Protein AF-A0A7S3C0U5-F1 (afdb_monomer)

Structure (mmCIF, N/CA/C/O backbone):
data_AF-A0A7S3C0U5-F1
#
_entry.id   AF-A0A7S3C0U5-F1
#
loop_
_atom_site.group_PDB
_atom_site.id
_atom_site.type_symbol
_atom_site.label_atom_id
_atom_site.label_alt_id
_atom_site.label_comp_id
_atom_site.label_asym_id
_atom_site.label_entity_id
_atom_site.label_seq_id
_atom_site.pdbx_PDB_ins_code
_atom_site.Cartn_x
_atom_site.Cartn_y
_atom_site.Cartn_z
_atom_site.occupancy
_atom_site.B_iso_or_equiv
_atom_site.auth_seq_id
_atom_site.auth_comp_id
_atom_site.auth_asym_id
_atom_site.auth_atom_id
_atom_site.pdbx_PDB_model_num
ATOM 1 N N . PRO A 1 1 ? 79.184 -17.803 -5.484 1.00 59.25 1 PRO A N 1
ATOM 2 C CA . PRO A 1 1 ? 78.545 -17.258 -6.711 1.00 59.25 1 PRO A CA 1
ATOM 3 C C . PRO A 1 1 ? 77.176 -16.668 -6.336 1.00 59.25 1 PRO A C 1
ATOM 5 O O . PRO A 1 1 ? 76.485 -17.307 -5.544 1.00 59.25 1 PRO A O 1
ATOM 8 N N . PRO A 1 2 ? 76.800 -15.464 -6.801 1.00 58.56 2 PRO A N 1
ATOM 9 C CA . PRO A 1 2 ? 75.483 -14.912 -6.500 1.00 58.56 2 PRO A CA 1
ATOM 10 C C . PRO A 1 2 ? 74.399 -15.641 -7.307 1.00 58.56 2 PRO A C 1
ATOM 12 O O . PRO A 1 2 ? 74.640 -16.083 -8.431 1.00 58.56 2 PRO A O 1
ATOM 15 N N . ALA A 1 3 ? 73.223 -15.804 -6.701 1.00 63.81 3 ALA A N 1
ATOM 16 C CA . ALA A 1 3 ? 72.084 -16.485 -7.308 1.00 63.81 3 ALA A CA 1
ATOM 17 C C . ALA A 1 3 ? 71.505 -15.674 -8.487 1.00 63.81 3 ALA A C 1
ATOM 19 O O . ALA A 1 3 ? 71.516 -14.440 -8.435 1.00 63.81 3 ALA A O 1
ATOM 20 N N . PRO A 1 4 ? 70.996 -16.339 -9.541 1.00 73.81 4 PRO A N 1
ATOM 21 C CA . PRO A 1 4 ? 70.396 -15.655 -10.679 1.00 73.81 4 PRO A CA 1
ATOM 22 C C . PRO A 1 4 ? 69.082 -14.956 -10.283 1.00 73.81 4 PRO A C 1
ATOM 24 O O . PRO A 1 4 ? 68.381 -15.426 -9.381 1.00 73.81 4 PRO A O 1
ATOM 27 N N . PRO A 1 5 ? 68.735 -13.835 -10.943 1.00 72.25 5 PRO A N 1
ATOM 28 C CA . PRO A 1 5 ? 67.517 -13.091 -10.648 1.00 72.25 5 PRO A CA 1
ATOM 29 C C . PRO A 1 5 ? 66.257 -13.898 -11.015 1.00 72.25 5 PRO A C 1
ATOM 31 O O . PRO A 1 5 ? 66.301 -14.734 -11.923 1.00 72.25 5 PRO A O 1
ATOM 34 N N . PRO A 1 6 ? 65.126 -13.654 -10.327 1.00 72.94 6 PRO A N 1
ATOM 35 C CA . PRO A 1 6 ? 63.884 -14.368 -10.591 1.00 72.94 6 PRO A CA 1
ATOM 36 C C . PRO A 1 6 ? 63.305 -14.005 -11.971 1.00 72.94 6 PRO A C 1
ATOM 38 O O . PRO A 1 6 ? 63.505 -12.884 -12.452 1.00 72.94 6 PRO A O 1
ATOM 41 N N . PRO A 1 7 ? 62.570 -14.930 -12.614 1.00 76.31 7 PRO A N 1
ATOM 42 C CA . PRO A 1 7 ? 61.954 -14.684 -13.912 1.00 76.31 7 PRO A CA 1
ATOM 43 C C . PRO A 1 7 ? 60.832 -13.632 -13.819 1.00 76.31 7 PRO A C 1
ATOM 45 O O . PRO A 1 7 ? 60.188 -13.500 -12.773 1.00 76.31 7 PRO A O 1
ATOM 48 N N . PRO A 1 8 ? 60.567 -12.886 -14.908 1.00 68.88 8 PRO A N 1
ATOM 49 C CA . PRO A 1 8 ? 59.508 -11.886 -14.936 1.00 68.88 8 PRO A CA 1
ATOM 50 C C . PRO A 1 8 ? 58.132 -12.540 -14.762 1.00 68.88 8 PRO A C 1
ATOM 52 O O . PRO A 1 8 ? 57.835 -13.579 -15.354 1.00 68.88 8 PRO A O 1
ATOM 55 N N . ALA A 1 9 ? 57.288 -11.918 -13.938 1.00 67.69 9 ALA A N 1
ATOM 56 C CA . ALA A 1 9 ? 55.931 -12.385 -13.684 1.00 67.69 9 ALA A CA 1
ATOM 57 C C . ALA A 1 9 ? 55.089 -12.394 -14.978 1.00 67.69 9 ALA A C 1
ATOM 59 O O . ALA A 1 9 ? 55.245 -11.499 -15.815 1.00 67.69 9 ALA A O 1
ATOM 60 N N . PRO A 1 10 ? 54.169 -13.364 -15.143 1.00 70.38 10 PRO A N 1
ATOM 61 C CA . PRO A 1 10 ? 53.314 -13.431 -16.318 1.00 70.38 10 PRO A CA 1
ATOM 62 C C . PRO A 1 10 ? 52.424 -12.180 -16.422 1.00 70.38 10 PRO A C 1
ATOM 64 O O . PRO A 1 10 ? 51.984 -11.643 -15.397 1.00 70.38 10 PRO A O 1
ATOM 67 N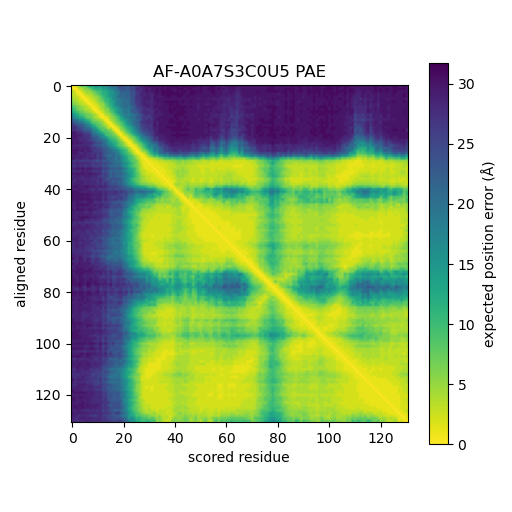 N . PRO A 1 11 ? 52.134 -11.701 -17.646 1.00 64.81 11 PRO A N 1
ATOM 68 C CA . PRO A 1 11 ? 51.263 -10.554 -17.844 1.00 64.81 11 PRO A CA 1
ATOM 69 C C . PRO A 1 11 ? 49.876 -10.862 -17.272 1.00 64.81 11 PRO A C 1
ATOM 71 O O . PRO A 1 11 ? 49.236 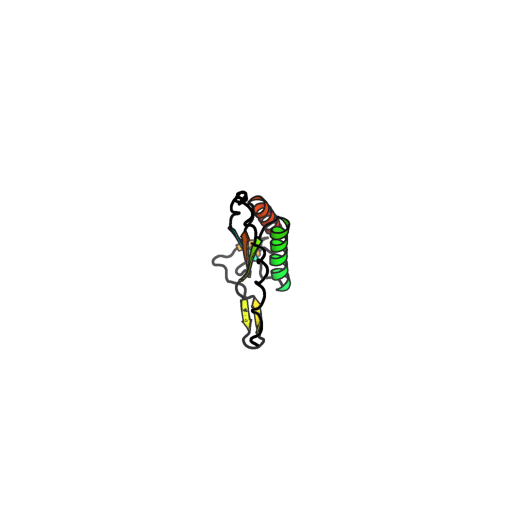-11.846 -17.640 1.00 64.81 11 PRO A O 1
ATOM 74 N N . ARG A 1 12 ? 49.411 -10.017 -16.345 1.00 68.38 12 ARG A N 1
ATOM 75 C CA . ARG A 1 12 ? 48.053 -10.118 -15.798 1.00 68.38 12 ARG A CA 1
ATOM 76 C C . ARG A 1 12 ? 47.045 -9.966 -16.945 1.00 68.38 12 ARG A C 1
ATOM 78 O O . ARG A 1 12 ? 47.229 -9.066 -17.769 1.00 68.38 12 ARG A O 1
ATOM 8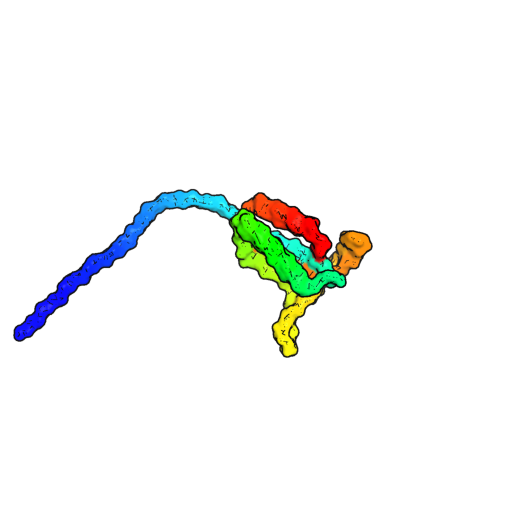5 N N . PRO A 1 13 ? 45.977 -10.780 -16.999 1.00 51.09 13 PRO A N 1
ATOM 86 C CA . PRO A 1 13 ? 44.930 -10.601 -17.992 1.00 51.09 13 PRO A CA 1
ATOM 87 C C . PRO A 1 13 ? 44.330 -9.201 -17.830 1.00 51.09 13 PRO A C 1
ATOM 89 O O . PRO A 1 13 ? 43.741 -8.870 -16.801 1.00 51.09 13 PRO A O 1
ATOM 92 N N . ARG A 1 14 ? 44.535 -8.348 -18.841 1.00 60.34 14 ARG A N 1
ATOM 93 C CA . ARG A 1 14 ? 43.824 -7.074 -18.962 1.00 60.34 14 ARG A CA 1
ATOM 94 C C . ARG A 1 14 ? 42.341 -7.411 -19.065 1.00 60.34 14 ARG A C 1
ATOM 96 O O . ARG A 1 14 ? 41.940 -8.062 -20.026 1.00 60.34 14 ARG A O 1
ATOM 103 N N . LEU A 1 15 ? 41.548 -6.965 -18.091 1.00 52.78 15 LEU A N 1
ATOM 104 C CA . LEU A 1 15 ? 40.097 -6.869 -18.233 1.00 52.78 15 LEU A CA 1
ATOM 105 C C . LEU A 1 15 ? 39.829 -6.107 -19.534 1.00 52.78 15 LEU A C 1
ATOM 107 O O . LEU A 1 15 ? 40.134 -4.917 -19.631 1.00 52.78 15 LEU A O 1
ATOM 111 N N . GLN A 1 16 ? 39.353 -6.816 -20.557 1.00 48.28 16 GLN A N 1
ATOM 112 C CA . GLN A 1 16 ? 38.869 -6.182 -21.771 1.00 48.28 16 GLN A CA 1
ATOM 113 C C . GLN A 1 16 ? 37.705 -5.292 -21.346 1.00 48.28 16 GLN A C 1
ATOM 115 O O . GLN A 1 16 ? 36.695 -5.778 -20.842 1.00 48.28 16 GLN A O 1
ATOM 120 N N . ALA A 1 17 ? 37.873 -3.980 -21.494 1.00 50.53 17 ALA A N 1
ATOM 121 C CA . ALA A 1 17 ? 36.754 -3.064 -21.432 1.00 50.53 17 ALA A CA 1
ATOM 122 C C . ALA A 1 17 ? 35.821 -3.468 -22.574 1.00 50.53 17 ALA A C 1
ATOM 124 O O . ALA A 1 17 ? 36.153 -3.261 -23.741 1.00 50.53 17 ALA A O 1
ATOM 125 N N . HIS A 1 18 ? 34.706 -4.117 -22.235 1.00 53.47 18 HIS A N 1
ATOM 126 C CA . HIS A 1 18 ? 33.631 -4.363 -23.179 1.00 53.47 18 HIS A CA 1
ATOM 127 C C . HIS A 1 18 ? 33.311 -3.024 -23.838 1.00 53.47 18 HIS A C 1
ATOM 129 O O . HIS A 1 18 ? 32.974 -2.056 -23.152 1.00 53.47 18 HIS A O 1
ATOM 135 N N . SER A 1 19 ? 33.529 -2.952 -25.152 1.00 50.09 19 SER A N 1
ATOM 136 C CA . SER A 1 19 ? 33.138 -1.818 -25.974 1.00 50.09 19 SER A CA 1
ATOM 137 C C . SER A 1 19 ? 31.706 -1.468 -25.603 1.00 50.09 19 SER A C 1
ATOM 139 O O . SER A 1 19 ? 30.831 -2.329 -25.666 1.00 50.09 19 SER A O 1
ATOM 141 N N . GLY A 1 20 ? 31.514 -0.245 -25.109 1.00 51.03 20 GLY A N 1
ATOM 142 C CA . GLY A 1 20 ? 30.236 0.244 -24.622 1.00 51.03 20 GLY A CA 1
ATOM 143 C C . GLY A 1 20 ? 29.233 0.295 -25.760 1.00 51.03 20 GLY A C 1
ATOM 144 O O . GLY A 1 20 ? 29.054 1.333 -26.390 1.00 51.03 20 GLY A O 1
ATOM 145 N N . GLU A 1 21 ? 28.570 -0.827 -26.008 1.00 44.75 21 GLU A N 1
ATOM 146 C CA . GLU A 1 21 ? 27.239 -0.811 -26.573 1.00 44.75 21 GLU A CA 1
ATOM 147 C C . GLU A 1 21 ? 26.425 0.040 -25.601 1.00 44.75 21 GLU A C 1
ATOM 149 O O . GLU A 1 21 ? 26.352 -0.258 -24.404 1.00 44.75 21 GLU A O 1
ATOM 154 N N . ALA A 1 22 ? 25.958 1.196 -26.073 1.00 47.91 22 ALA A N 1
ATOM 155 C CA . ALA A 1 22 ? 25.135 2.076 -25.272 1.00 47.91 22 ALA A CA 1
ATOM 156 C C . ALA A 1 22 ? 23.908 1.264 -24.867 1.00 47.91 22 ALA A C 1
ATOM 158 O O . ALA A 1 22 ? 22.997 1.092 -25.674 1.00 47.91 22 ALA A O 1
ATOM 159 N N . VAL A 1 23 ? 23.919 0.730 -23.639 1.00 53.72 23 VAL A N 1
ATOM 160 C CA . VAL A 1 23 ? 22.756 0.089 -23.033 1.00 53.72 23 VAL A CA 1
ATOM 161 C C . VAL A 1 23 ? 21.627 1.081 -23.264 1.00 53.72 23 VAL A C 1
ATOM 163 O O . VAL A 1 23 ? 21.757 2.217 -22.783 1.00 53.72 23 VAL A O 1
ATOM 166 N N . PRO A 1 24 ? 20.589 0.740 -24.053 1.00 46.03 24 PRO A N 1
ATOM 167 C CA . PRO A 1 24 ? 19.479 1.649 -24.248 1.00 46.03 24 PRO A CA 1
ATOM 168 C C . PRO A 1 24 ? 19.034 2.029 -22.847 1.00 46.03 24 PRO A C 1
ATOM 170 O O . PRO A 1 24 ? 18.710 1.147 -22.049 1.00 46.03 24 PRO A O 1
ATOM 173 N N . ARG A 1 25 ? 19.171 3.318 -22.500 1.00 52.62 25 ARG A N 1
ATOM 174 C CA . ARG A 1 25 ? 18.791 3.816 -21.181 1.00 52.62 25 ARG A CA 1
ATOM 175 C C . ARG A 1 25 ? 17.323 3.472 -21.058 1.00 52.62 25 ARG A C 1
ATOM 177 O O . ARG A 1 25 ? 16.493 4.133 -21.679 1.00 52.62 25 ARG A O 1
ATOM 184 N N . SER A 1 26 ? 17.037 2.383 -20.347 1.00 54.84 26 SER A N 1
ATOM 185 C CA . SER A 1 26 ? 15.674 1.956 -20.086 1.00 54.84 26 SER A CA 1
ATOM 186 C C . SER A 1 26 ? 14.960 3.197 -19.563 1.00 54.84 26 SER A C 1
ATOM 188 O O . SER A 1 26 ? 15.547 3.879 -18.708 1.00 54.84 26 SER A O 1
ATOM 190 N N . PRO A 1 27 ? 13.806 3.588 -20.137 1.00 60.19 27 PRO A N 1
ATOM 191 C CA . PRO A 1 27 ? 13.131 4.810 -19.730 1.00 60.19 27 PRO A CA 1
ATOM 192 C C . PRO A 1 27 ? 13.042 4.796 -18.210 1.00 60.19 27 PRO A C 1
ATOM 194 O O . PRO A 1 27 ? 12.598 3.801 -17.635 1.00 60.19 27 PRO A O 1
ATOM 197 N N . ALA A 1 28 ? 13.573 5.845 -17.572 1.00 76.94 28 ALA A N 1
ATOM 198 C CA . ALA A 1 28 ? 13.661 5.904 -16.123 1.00 76.94 28 ALA A CA 1
ATOM 199 C C . ALA A 1 28 ? 12.252 5.689 -15.567 1.00 76.94 28 ALA A C 1
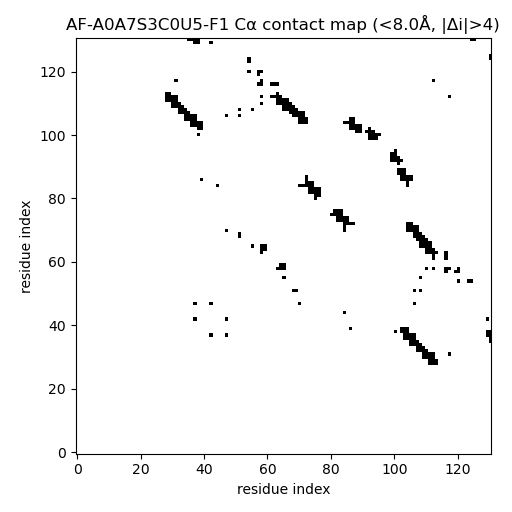ATOM 201 O O . ALA A 1 28 ? 11.365 6.520 -15.767 1.00 76.94 28 ALA A O 1
ATOM 202 N N . MET A 1 29 ? 12.026 4.522 -14.962 1.00 86.06 29 MET A N 1
ATOM 203 C CA . MET A 1 29 ? 10.714 4.187 -14.437 1.00 86.06 29 MET A CA 1
ATOM 204 C C . MET A 1 29 ? 10.387 5.176 -13.311 1.00 86.06 29 MET A C 1
ATOM 206 O O . MET A 1 29 ? 11.256 5.453 -12.478 1.00 86.06 29 MET A O 1
ATOM 210 N N . PRO A 1 30 ? 9.172 5.745 -13.286 1.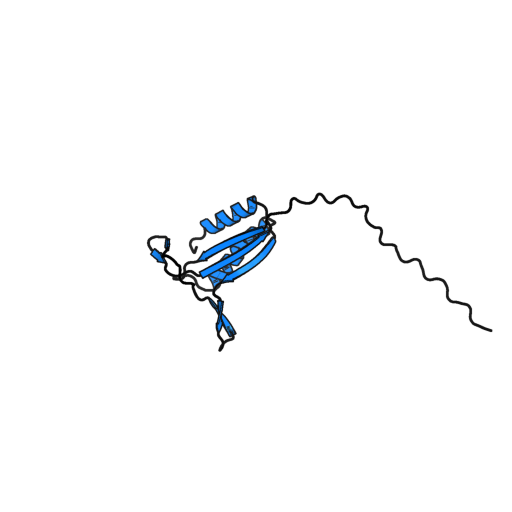00 92.69 30 PRO A N 1
ATOM 211 C CA . PRO A 1 30 ? 8.784 6.689 -12.250 1.00 92.69 30 PRO A CA 1
ATOM 212 C C . PRO A 1 30 ? 8.754 6.031 -10.867 1.00 92.69 30 PRO A C 1
ATOM 214 O O . PRO A 1 30 ? 8.430 4.850 -10.719 1.00 92.69 30 PRO A O 1
ATOM 217 N N . LEU A 1 31 ? 9.066 6.836 -9.850 1.00 94.56 31 LEU A N 1
ATOM 218 C CA . LEU A 1 31 ? 8.865 6.502 -8.445 1.00 94.56 31 LEU A CA 1
ATOM 219 C C . LEU A 1 31 ? 7.433 6.873 -8.042 1.00 94.56 31 LEU A C 1
ATOM 221 O O . LEU A 1 31 ? 7.005 8.011 -8.230 1.00 94.56 31 LEU A O 1
ATOM 225 N N . TYR A 1 32 ? 6.719 5.922 -7.455 1.00 95.31 32 TYR A N 1
ATOM 226 C CA . TYR A 1 32 ? 5.378 6.091 -6.917 1.00 95.31 32 TYR A CA 1
ATOM 227 C C . TYR A 1 32 ? 5.364 5.893 -5.407 1.00 95.31 32 TYR A C 1
ATOM 229 O O . TYR A 1 32 ? 6.141 5.111 -4.859 1.00 95.31 32 TYR A O 1
ATOM 237 N N . GLU A 1 33 ? 4.420 6.568 -4.755 1.00 93.62 33 GLU A N 1
ATOM 238 C CA . GLU A 1 33 ? 4.109 6.392 -3.343 1.00 93.62 33 GLU A CA 1
ATOM 239 C C . GLU A 1 33 ? 2.611 6.105 -3.192 1.00 93.62 33 GLU A C 1
ATOM 241 O O . GLU A 1 33 ? 1.765 6.887 -3.627 1.00 93.62 33 GLU A O 1
ATOM 246 N N . ALA A 1 34 ? 2.283 4.960 -2.598 1.00 91.00 34 ALA A N 1
ATOM 247 C CA . ALA A 1 34 ? 0.920 4.546 -2.304 1.00 91.00 34 ALA A CA 1
ATOM 248 C C . ALA A 1 34 ? 0.681 4.614 -0.796 1.00 91.00 34 ALA A C 1
ATOM 250 O O . ALA A 1 34 ? 1.367 3.944 -0.024 1.00 91.00 34 ALA A O 1
ATOM 251 N N . VAL A 1 35 ? -0.320 5.395 -0.391 1.00 89.69 35 VAL A N 1
ATOM 252 C CA . VAL A 1 35 ? -0.740 5.540 1.006 1.00 89.69 35 VAL A CA 1
ATOM 253 C C . VAL A 1 35 ? -2.155 4.992 1.158 1.00 89.69 35 VAL A C 1
ATOM 255 O O . VAL A 1 35 ? -3.057 5.354 0.403 1.00 89.69 35 VAL A O 1
ATOM 258 N N . CYS A 1 36 ? -2.348 4.112 2.136 1.00 88.56 36 CYS A N 1
ATOM 259 C CA . CYS A 1 36 ? -3.613 3.447 2.417 1.00 88.56 36 CYS A CA 1
ATOM 260 C C . CYS A 1 36 ? -4.072 3.773 3.838 1.00 88.56 36 CYS A C 1
ATOM 262 O O . CYS A 1 36 ? -3.311 3.597 4.793 1.00 88.56 36 CYS A O 1
ATOM 264 N N . LEU A 1 37 ? -5.335 4.175 3.977 1.00 89.81 37 LEU A N 1
ATOM 265 C CA . LEU A 1 37 ? -6.021 4.237 5.263 1.00 89.81 37 LEU A CA 1
ATOM 266 C C . LEU A 1 37 ? -6.738 2.908 5.480 1.00 89.81 37 LEU A C 1
ATOM 268 O O . LEU A 1 37 ? -7.577 2.522 4.674 1.00 89.81 37 LEU A O 1
ATOM 272 N N . VAL A 1 38 ? -6.396 2.204 6.552 1.00 88.19 38 VAL A N 1
ATOM 273 C CA . VAL A 1 38 ? -6.989 0.911 6.898 1.00 88.19 38 VAL A CA 1
ATOM 274 C C . VAL A 1 38 ? -7.908 1.088 8.099 1.00 88.19 38 VAL A C 1
ATOM 276 O O . VAL A 1 38 ? -7.548 1.734 9.087 1.00 88.19 38 VAL A O 1
ATOM 279 N N . ARG A 1 39 ? -9.106 0.505 8.022 1.00 86.69 39 ARG A N 1
ATOM 280 C CA . ARG A 1 39 ? -10.096 0.540 9.105 1.00 86.69 39 ARG A CA 1
ATOM 281 C C . ARG A 1 39 ? -9.553 -0.118 10.379 1.00 86.69 39 ARG A C 1
ATOM 283 O O . ARG A 1 39 ? -8.724 -1.017 10.314 1.00 86.69 39 ARG A O 1
ATOM 290 N N . THR A 1 40 ? -10.014 0.338 11.543 1.00 83.25 40 THR A N 1
ATOM 291 C CA . THR A 1 40 ? -9.465 -0.072 12.853 1.00 83.25 40 THR A CA 1
ATOM 292 C C . THR A 1 40 ? -10.271 -1.148 13.572 1.00 83.25 40 THR A C 1
ATOM 294 O O . THR A 1 40 ? -9.709 -1.941 14.314 1.00 83.25 40 THR A O 1
ATOM 297 N N . HIS A 1 41 ? -11.587 -1.169 13.377 1.00 68.88 41 HIS A N 1
ATOM 298 C CA . HIS A 1 41 ? -12.542 -1.882 14.236 1.00 68.88 41 HIS A CA 1
ATOM 299 C C . HIS A 1 41 ? -12.523 -3.401 14.018 1.00 68.88 41 HIS A C 1
ATOM 301 O O . HIS A 1 41 ? -12.905 -4.129 14.922 1.00 68.88 41 HIS A O 1
ATOM 307 N N . ASP A 1 42 ? -11.976 -3.875 12.892 1.00 66.12 42 ASP A N 1
ATOM 308 C CA . ASP A 1 42 ? -11.996 -5.296 12.507 1.00 66.12 42 ASP A CA 1
ATOM 309 C C . ASP A 1 42 ? -10.637 -5.808 11.985 1.00 66.12 42 ASP A C 1
ATOM 311 O O . ASP A 1 42 ? -10.553 -6.843 11.316 1.00 66.12 42 ASP A O 1
ATOM 315 N N . VAL A 1 43 ? -9.545 -5.070 12.220 1.00 67.56 43 VAL A N 1
ATOM 316 C CA . VAL A 1 43 ? -8.252 -5.339 11.570 1.00 67.56 43 VAL A CA 1
ATOM 317 C C . VAL A 1 43 ? -7.181 -5.691 12.595 1.00 67.56 43 VAL A C 1
ATOM 319 O O . VAL A 1 43 ? -6.496 -4.838 13.148 1.00 67.56 43 VAL A O 1
ATOM 322 N N . ALA A 1 44 ? -6.991 -6.994 12.805 1.00 69.75 44 ALA A N 1
ATOM 323 C CA . ALA A 1 44 ? -5.837 -7.501 13.547 1.00 69.75 44 ALA A CA 1
ATOM 324 C C . ALA A 1 44 ? -4.506 -7.137 12.856 1.00 69.75 44 ALA A C 1
ATOM 326 O O . ALA A 1 44 ? -4.431 -7.108 11.626 1.00 69.75 44 ALA A O 1
ATOM 327 N N . ARG A 1 45 ? -3.426 -6.978 13.636 1.00 68.19 45 ARG A N 1
ATOM 328 C CA . ARG A 1 45 ? -2.058 -6.673 13.158 1.00 68.19 45 ARG A CA 1
ATOM 329 C C . ARG A 1 45 ? -1.627 -7.512 11.952 1.00 68.19 45 ARG A C 1
ATOM 331 O O . ARG A 1 45 ? -1.075 -6.978 10.995 1.00 68.19 45 ARG A O 1
ATOM 338 N N . ARG A 1 46 ? -1.902 -8.819 11.986 1.00 72.25 46 ARG A N 1
ATOM 339 C CA . ARG A 1 46 ? -1.556 -9.758 10.910 1.00 72.25 46 ARG A CA 1
ATOM 340 C C . ARG A 1 46 ? -2.130 -9.329 9.553 1.00 72.25 46 ARG A C 1
ATOM 342 O O . ARG A 1 46 ? -1.449 -9.438 8.537 1.00 72.25 46 ARG A O 1
ATOM 349 N N . HIS A 1 47 ? -3.327 -8.755 9.542 1.00 78.75 47 HIS A N 1
ATOM 350 C CA . HIS A 1 47 ? -3.956 -8.276 8.317 1.00 78.75 47 HIS A CA 1
ATOM 351 C C . HIS A 1 47 ? -3.260 -7.046 7.731 1.00 78.75 47 HIS A C 1
ATOM 353 O O . HIS A 1 47 ? -3.223 -6.897 6.515 1.00 78.75 47 HIS A O 1
ATOM 359 N N . LEU A 1 48 ? -2.677 -6.182 8.567 1.00 79.56 48 LEU A N 1
ATOM 360 C CA . LEU A 1 48 ? -1.918 -5.024 8.091 1.00 79.56 48 LEU A CA 1
ATOM 361 C C . LEU A 1 48 ? -0.650 -5.466 7.350 1.00 79.56 48 LEU A C 1
ATOM 363 O O . LEU A 1 48 ? -0.371 -4.983 6.256 1.00 79.56 48 LEU A O 1
ATOM 367 N N . SER A 1 49 ? 0.084 -6.438 7.901 1.00 81.75 49 SER A N 1
ATOM 368 C CA . SER A 1 49 ? 1.225 -7.044 7.203 1.00 81.75 49 SER A CA 1
ATOM 369 C C . SER A 1 49 ? 0.808 -7.790 5.934 1.00 81.75 49 SER A C 1
ATOM 371 O O . SER A 1 49 ? 1.502 -7.715 4.923 1.00 81.75 49 SER A O 1
ATOM 373 N N . GLU A 1 50 ? -0.337 -8.477 5.952 1.00 87.38 50 GLU A N 1
ATOM 374 C CA . GLU A 1 50 ? -0.863 -9.17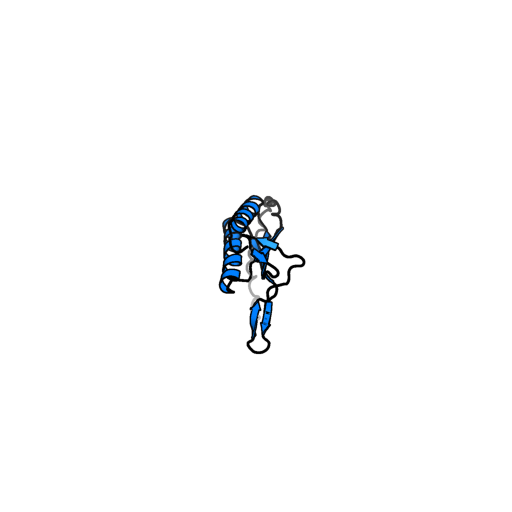7 4.776 1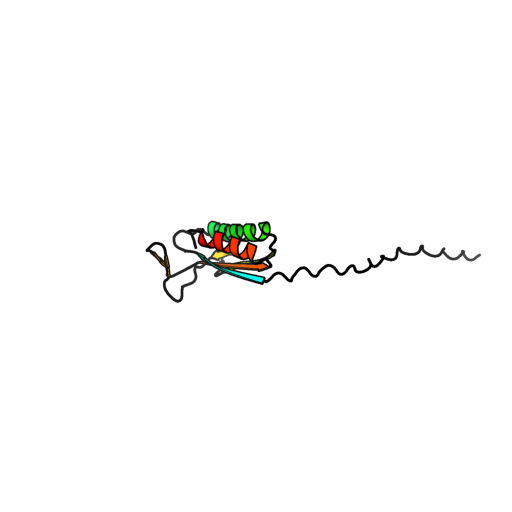.00 87.38 50 GLU A CA 1
ATOM 375 C C . GLU A 1 50 ? -1.254 -8.209 3.652 1.00 87.38 50 GLU A C 1
ATOM 377 O O . GLU A 1 50 ? -1.022 -8.530 2.488 1.00 87.38 50 GLU A O 1
ATOM 382 N N . LEU A 1 51 ? -1.778 -7.021 3.980 1.00 87.69 51 LEU A N 1
ATOM 383 C CA . LEU A 1 51 ? -2.071 -5.954 3.016 1.00 87.69 51 LEU A CA 1
ATOM 384 C C . LEU A 1 51 ? -0.804 -5.452 2.326 1.00 87.69 51 LEU A C 1
ATOM 386 O O . LEU A 1 51 ? -0.732 -5.449 1.097 1.00 87.69 51 LEU A O 1
ATOM 390 N N . VAL A 1 52 ? 0.213 -5.092 3.112 1.00 88.94 52 VAL A N 1
ATOM 391 C CA . VAL A 1 52 ? 1.509 -4.647 2.579 1.00 88.94 52 VAL A CA 1
ATOM 392 C C . VAL A 1 52 ? 2.125 -5.741 1.705 1.00 88.94 52 VAL A C 1
ATOM 394 O O . VAL A 1 52 ? 2.549 -5.476 0.583 1.00 88.94 52 VAL A O 1
ATOM 397 N N . ALA A 1 53 ? 2.095 -6.995 2.161 1.00 90.50 53 ALA A N 1
ATOM 398 C CA . ALA A 1 53 ? 2.593 -8.124 1.382 1.00 90.50 53 ALA A CA 1
ATOM 399 C C . ALA A 1 53 ? 1.786 -8.352 0.092 1.00 90.50 53 ALA A C 1
ATOM 401 O O . ALA A 1 53 ? 2.363 -8.689 -0.939 1.00 90.50 53 ALA A O 1
ATOM 402 N N . LYS A 1 54 ? 0.459 -8.173 0.121 1.00 92.31 54 LYS A N 1
ATOM 403 C CA . LYS A 1 54 ? -0.415 -8.312 -1.052 1.00 92.31 54 LYS A CA 1
ATOM 404 C C . LYS A 1 54 ? -0.059 -7.288 -2.123 1.00 92.31 54 LYS A C 1
ATOM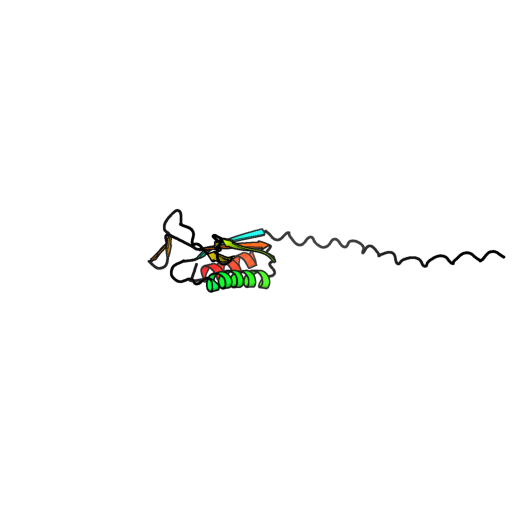 406 O O . LYS A 1 54 ? 0.185 -7.684 -3.258 1.00 92.31 54 LYS A O 1
ATOM 411 N N . PHE A 1 55 ? 0.022 -6.010 -1.765 1.00 92.31 55 PHE A N 1
ATOM 412 C CA . PHE A 1 55 ? 0.352 -4.964 -2.731 1.00 92.31 55 PHE A CA 1
ATOM 413 C C . PHE A 1 55 ? 1.817 -5.047 -3.186 1.00 92.31 55 PHE A C 1
ATOM 415 O O . PHE A 1 55 ? 2.094 -4.909 -4.376 1.00 92.31 55 PHE A O 1
ATOM 422 N N . GLY A 1 56 ? 2.744 -5.363 -2.274 1.00 93.94 56 GLY A N 1
ATOM 423 C CA . GLY A 1 56 ? 4.148 -5.610 -2.602 1.00 93.94 56 GLY A CA 1
ATOM 424 C C . GLY A 1 56 ? 4.321 -6.747 -3.612 1.00 93.94 56 GLY A C 1
ATOM 425 O O . GLY A 1 56 ? 5.066 -6.600 -4.578 1.00 93.94 56 GLY A O 1
ATOM 426 N N . ARG A 1 57 ? 3.573 -7.851 -3.466 1.00 95.44 57 ARG A N 1
ATOM 427 C CA . ARG A 1 57 ? 3.560 -8.934 -4.463 1.00 95.44 57 ARG A CA 1
ATOM 428 C C . ARG A 1 57 ? 3.080 -8.457 -5.828 1.00 95.44 57 ARG A C 1
ATOM 430 O O . ARG A 1 57 ? 3.730 -8.787 -6.810 1.00 95.44 57 ARG A O 1
ATOM 437 N N . THR A 1 58 ? 1.999 -7.678 -5.900 1.00 95.31 58 THR A N 1
ATOM 438 C CA . THR A 1 58 ? 1.506 -7.129 -7.177 1.00 95.31 58 THR A CA 1
ATOM 439 C C . THR A 1 58 ? 2.572 -6.279 -7.869 1.00 95.31 58 THR A C 1
ATOM 441 O O . THR A 1 58 ? 2.813 -6.455 -9.058 1.00 95.31 58 THR A O 1
ATOM 444 N N . ILE A 1 59 ? 3.267 -5.418 -7.120 1.00 95.19 59 ILE A N 1
ATOM 445 C CA . ILE A 1 59 ? 4.355 -4.586 -7.657 1.00 95.19 59 ILE A CA 1
ATOM 446 C C . ILE A 1 59 ? 5.473 -5.454 -8.234 1.00 95.19 59 ILE A C 1
ATOM 448 O O . ILE A 1 59 ? 5.882 -5.249 -9.376 1.00 95.19 59 ILE A O 1
ATOM 452 N N . LEU A 1 60 ? 5.954 -6.426 -7.455 1.00 95.25 60 LEU A N 1
ATOM 453 C CA . LEU A 1 60 ? 7.069 -7.288 -7.849 1.00 95.25 60 LEU A CA 1
ATOM 454 C C . LEU A 1 60 ? 6.704 -8.183 -9.043 1.00 95.25 60 LEU A C 1
ATOM 456 O O . LEU A 1 60 ? 7.503 -8.340 -9.960 1.00 95.25 60 LEU A O 1
ATOM 460 N N . GLN A 1 61 ? 5.485 -8.728 -9.071 1.00 95.81 61 GLN A N 1
ATOM 461 C CA . GLN A 1 61 ? 4.985 -9.537 -10.189 1.00 95.81 61 GLN A CA 1
ATOM 462 C C . GLN A 1 61 ? 4.835 -8.722 -11.479 1.00 95.81 61 GLN A C 1
ATOM 464 O O . GLN A 1 61 ? 5.064 -9.251 -12.563 1.00 95.81 61 GLN A O 1
ATOM 469 N N . GLY A 1 62 ? 4.501 -7.435 -11.366 1.00 93.19 62 GLY A N 1
ATOM 470 C CA . GLY A 1 62 ? 4.434 -6.505 -12.491 1.00 93.19 62 GLY A CA 1
ATOM 471 C C . GLY A 1 62 ? 5.798 -6.016 -13.002 1.00 93.19 62 GLY A C 1
ATOM 472 O O . GLY A 1 62 ? 5.847 -5.238 -13.953 1.00 93.19 62 GLY A O 1
ATOM 473 N N . GLY A 1 63 ? 6.907 -6.434 -12.379 1.00 92.50 63 GLY A N 1
ATOM 474 C CA . GLY A 1 63 ? 8.261 -5.983 -12.722 1.00 92.50 63 GLY A CA 1
ATOM 475 C C . GLY A 1 63 ? 8.656 -4.639 -12.097 1.00 92.50 63 GLY A C 1
ATOM 476 O O . GLY A 1 63 ? 9.625 -4.019 -12.531 1.00 92.50 63 GLY A O 1
ATOM 477 N N . GLY A 1 64 ? 7.910 -4.163 -11.097 1.00 93.31 64 GLY A N 1
ATOM 478 C CA . GLY A 1 64 ? 8.308 -3.027 -10.273 1.00 93.31 64 GLY A CA 1
ATOM 479 C C . GLY A 1 64 ? 9.342 -3.396 -9.210 1.00 93.31 64 GLY A C 1
ATOM 480 O O . GLY A 1 64 ? 9.527 -4.559 -8.860 1.00 93.31 64 GLY A O 1
ATOM 481 N N . VAL A 1 65 ? 9.984 -2.374 -8.653 1.00 94.62 65 VAL A N 1
ATOM 482 C CA . VAL A 1 65 ? 10.943 -2.486 -7.551 1.00 94.62 65 VAL A CA 1
ATOM 483 C C . VAL A 1 65 ? 10.359 -1.790 -6.331 1.00 94.62 65 VAL A C 1
ATOM 485 O O . VAL A 1 65 ? 10.121 -0.585 -6.359 1.00 94.62 65 VAL A O 1
ATOM 488 N N . LEU A 1 66 ? 10.134 -2.543 -5.256 1.00 93.75 66 LEU A N 1
ATOM 489 C CA . LEU A 1 66 ? 9.723 -1.991 -3.967 1.00 93.75 66 LEU A CA 1
ATOM 490 C C . LEU A 1 66 ? 10.944 -1.361 -3.282 1.00 93.75 66 LEU A C 1
ATOM 492 O O . LEU A 1 66 ? 11.945 -2.045 -3.079 1.00 93.75 66 LEU A O 1
ATOM 496 N N . THR A 1 67 ? 10.874 -0.072 -2.953 1.00 92.31 67 THR A N 1
ATOM 497 C CA . THR A 1 67 ? 11.987 0.669 -2.332 1.00 92.31 67 THR A CA 1
ATOM 498 C C . THR A 1 67 ? 11.772 0.909 -0.845 1.00 92.31 67 THR A C 1
ATOM 500 O O . THR A 1 67 ? 12.736 0.914 -0.087 1.00 92.31 67 THR A O 1
ATOM 503 N N . ASP A 1 68 ? 10.520 1.072 -0.425 1.00 90.56 68 ASP A N 1
ATOM 504 C CA . ASP A 1 68 ? 10.138 1.208 0.977 1.00 90.56 68 ASP A CA 1
ATOM 505 C C . ASP A 1 68 ? 8.728 0.648 1.188 1.00 90.56 68 ASP A C 1
ATOM 507 O O . ASP A 1 68 ? 7.865 0.744 0.312 1.00 90.56 68 ASP A O 1
ATOM 511 N N . ALA A 1 69 ? 8.482 0.048 2.347 1.00 89.00 69 ALA A N 1
ATOM 512 C CA . ALA A 1 69 ? 7.166 -0.440 2.728 1.00 89.00 69 ALA A CA 1
ATOM 513 C C . ALA A 1 69 ? 7.042 -0.469 4.245 1.00 89.00 69 ALA A C 1
ATOM 515 O O . ALA A 1 69 ? 7.845 -1.085 4.947 1.00 89.00 69 ALA A O 1
ATOM 516 N N . GLY A 1 70 ? 5.994 0.168 4.753 1.00 82.75 70 GLY A N 1
ATOM 517 C CA . GLY A 1 70 ? 5.854 0.368 6.178 1.00 82.75 70 GLY A CA 1
ATOM 518 C C . GLY A 1 70 ? 4.428 0.622 6.614 1.00 82.75 70 GLY A C 1
ATOM 519 O O . GLY A 1 70 ? 3.558 1.075 5.871 1.00 82.75 70 GLY A O 1
ATOM 520 N N . LEU A 1 71 ? 4.211 0.330 7.884 1.00 82.06 71 LEU A N 1
ATOM 521 C CA . LEU A 1 71 ? 3.021 0.700 8.621 1.00 82.06 71 LEU A CA 1
ATOM 522 C C . LEU A 1 71 ? 3.410 1.844 9.557 1.00 82.06 71 LEU A C 1
ATOM 524 O O . LEU A 1 71 ? 4.434 1.777 10.236 1.00 82.06 71 LEU A O 1
ATOM 528 N N . PHE A 1 72 ? 2.601 2.892 9.577 1.00 76.38 72 PHE A N 1
ATOM 529 C CA . PHE A 1 72 ? 2.851 4.129 10.305 1.00 76.38 72 PHE A CA 1
ATOM 530 C C . PHE A 1 72 ? 2.015 4.168 11.586 1.00 76.38 72 PHE A C 1
ATOM 532 O O . PHE A 1 72 ? 0.946 3.559 11.667 1.00 76.38 72 PHE A O 1
ATOM 539 N N . GLY A 1 73 ? 2.520 4.876 12.599 1.00 69.25 73 GLY A N 1
ATOM 540 C CA . GLY A 1 73 ? 1.927 4.877 13.941 1.00 69.25 73 GLY A CA 1
ATOM 541 C C . GLY A 1 73 ? 2.371 3.695 14.806 1.00 69.25 73 GLY A C 1
ATOM 542 O O . GLY A 1 73 ? 1.632 3.264 15.685 1.00 69.25 73 GLY A O 1
ATOM 543 N N . VAL A 1 74 ? 3.559 3.136 14.554 1.00 66.75 74 VAL A N 1
ATOM 544 C CA . VAL A 1 74 ? 4.149 2.105 15.418 1.00 66.75 74 VAL A CA 1
ATOM 545 C C . VAL A 1 74 ? 4.757 2.753 16.647 1.00 66.75 74 VAL A C 1
ATOM 547 O O . VAL A 1 74 ? 5.686 3.548 16.530 1.00 66.75 74 VAL A O 1
ATOM 550 N N . VAL A 1 75 ? 4.284 2.353 17.819 1.00 65.06 75 VAL A N 1
ATOM 551 C CA . VAL A 1 75 ? 4.928 2.652 19.095 1.00 65.06 75 VAL A CA 1
ATOM 552 C C . VAL A 1 75 ? 5.554 1.357 19.599 1.00 65.06 75 VAL A C 1
ATOM 554 O O . VAL A 1 75 ? 4.890 0.322 19.651 1.00 65.06 75 VAL A O 1
ATOM 557 N N . ARG A 1 76 ? 6.846 1.382 19.937 1.00 61.56 76 ARG A N 1
ATOM 558 C CA . ARG A 1 76 ? 7.470 0.266 20.655 1.00 61.56 76 ARG A CA 1
ATOM 559 C C . ARG A 1 76 ? 7.082 0.361 22.122 1.00 61.56 76 ARG A C 1
ATOM 561 O O . ARG A 1 76 ? 7.276 1.414 22.721 1.00 61.56 76 ARG A O 1
ATOM 568 N N . SER A 1 77 ? 6.559 -0.725 22.685 1.00 61.97 77 SER A N 1
ATOM 569 C CA . SER A 1 77 ? 6.448 -0.837 24.136 1.00 61.97 77 SER A CA 1
ATOM 570 C C . SER A 1 77 ? 7.853 -0.831 24.735 1.00 61.97 77 SER A C 1
ATOM 572 O O . SER A 1 77 ? 8.718 -1.602 24.322 1.00 61.97 77 SER A O 1
ATOM 574 N N . ASP A 1 78 ? 8.069 0.050 25.699 1.00 68.56 78 ASP A N 1
ATOM 575 C CA . ASP A 1 78 ? 9.265 0.153 26.532 1.00 68.56 78 ASP A CA 1
ATOM 576 C C . ASP A 1 78 ? 9.453 -1.067 27.450 1.00 68.56 78 ASP A C 1
ATOM 578 O O . ASP A 1 78 ? 10.581 -1.407 27.793 1.00 68.56 78 ASP A O 1
ATOM 582 N N . ILE A 1 79 ? 8.363 -1.760 27.793 1.00 73.56 79 ILE A N 1
ATOM 583 C CA . ILE A 1 79 ? 8.367 -2.916 28.700 1.00 73.56 79 ILE A CA 1
ATOM 584 C C . ILE A 1 79 ? 8.652 -4.227 27.955 1.00 73.56 79 ILE A C 1
ATOM 586 O O . ILE A 1 79 ? 9.460 -5.032 28.410 1.00 73.56 79 ILE A O 1
ATOM 590 N N . THR A 1 80 ? 7.990 -4.471 26.820 1.00 73.25 80 THR A N 1
ATOM 591 C CA . THR A 1 80 ? 8.093 -5.758 26.099 1.00 73.25 80 THR A CA 1
ATOM 592 C C . THR A 1 80 ? 8.955 -5.692 24.840 1.00 73.25 80 THR A C 1
ATOM 594 O O . THR A 1 80 ? 9.263 -6.725 24.250 1.00 73.25 80 THR A O 1
ATOM 597 N N . GLY A 1 81 ? 9.321 -4.490 24.383 1.00 68.88 81 GLY A N 1
ATOM 598 C CA . GLY A 1 81 ? 9.997 -4.276 23.101 1.00 68.88 81 GLY A CA 1
ATOM 599 C C . GLY A 1 81 ? 9.114 -4.547 21.875 1.00 68.88 81 GLY A C 1
ATOM 600 O O . GLY A 1 81 ? 9.573 -4.384 20.739 1.00 68.88 81 GLY A O 1
ATOM 601 N N . GLU A 1 82 ? 7.852 -4.945 22.067 1.00 66.81 82 GLU A N 1
ATOM 602 C CA . GLU A 1 82 ? 6.947 -5.247 20.965 1.00 66.81 82 GLU A CA 1
ATOM 603 C C . GLU A 1 82 ? 6.477 -3.977 20.251 1.00 66.81 82 GLU A C 1
ATOM 605 O O . GLU A 1 82 ? 6.155 -2.954 20.856 1.00 66.81 82 GLU A O 1
ATOM 610 N N . ALA A 1 83 ? 6.426 -4.060 18.922 1.00 66.62 83 ALA A N 1
ATOM 611 C CA . ALA A 1 83 ? 5.840 -3.034 18.074 1.00 66.62 83 ALA A CA 1
ATOM 612 C C . ALA A 1 83 ? 4.306 -3.094 18.148 1.00 66.62 83 ALA A C 1
ATOM 614 O O . ALA A 1 83 ? 3.692 -4.031 17.626 1.00 66.62 83 ALA A O 1
ATOM 615 N N . THR A 1 84 ? 3.698 -2.069 18.740 1.00 68.50 84 THR A N 1
ATOM 616 C CA . THR A 1 84 ? 2.247 -1.888 18.816 1.00 68.50 84 THR A CA 1
ATOM 617 C C . THR A 1 84 ? 1.810 -0.848 17.792 1.00 68.50 84 THR A C 1
ATOM 619 O O . THR A 1 84 ? 2.334 0.263 17.744 1.00 68.50 84 THR A O 1
ATOM 622 N N . TYR A 1 85 ? 0.841 -1.203 16.948 1.00 72.44 85 TYR A N 1
ATOM 623 C CA . TYR A 1 85 ? 0.295 -0.295 15.940 1.00 72.44 85 TYR A CA 1
ATOM 624 C C . TYR A 1 85 ? -0.813 0.545 16.554 1.00 72.44 85 TYR A C 1
ATOM 626 O O . TYR A 1 85 ? -1.886 0.027 16.859 1.00 72.44 85 TYR A O 1
ATOM 634 N N . VAL A 1 86 ? -0.559 1.839 16.704 1.00 79.12 86 VAL A N 1
ATOM 635 C CA . VAL A 1 86 ? -1.518 2.794 17.246 1.00 79.12 86 VAL A CA 1
ATOM 636 C C . VAL A 1 86 ? -2.253 3.460 16.080 1.00 79.12 86 VAL A C 1
ATOM 638 O O . VAL A 1 86 ? -1.622 4.153 15.270 1.00 79.12 86 VAL A O 1
ATOM 641 N N . PRO A 1 87 ? -3.578 3.250 15.952 1.00 84.25 87 PRO A N 1
ATOM 642 C CA . PRO A 1 87 ? -4.385 3.977 14.986 1.00 84.25 87 PRO A CA 1
ATOM 643 C C . PRO A 1 87 ? -4.212 5.486 15.129 1.00 84.25 87 PRO A C 1
ATOM 645 O O . PRO A 1 87 ? -4.182 6.012 16.239 1.00 84.25 87 PRO A O 1
ATOM 648 N N . GLN A 1 88 ? -4.148 6.185 14.004 1.00 87.69 88 GLN A N 1
ATOM 649 C CA . GLN A 1 88 ? -4.033 7.635 13.980 1.00 87.69 88 GLN A CA 1
ATOM 650 C C . GLN A 1 88 ? -5.423 8.275 13.927 1.00 87.69 88 GLN A C 1
ATOM 652 O O . GLN A 1 88 ? -6.292 7.766 13.204 1.00 87.69 88 GLN A O 1
ATOM 657 N N . PRO A 1 89 ? -5.657 9.372 14.667 1.00 89.56 89 PRO A N 1
ATOM 658 C CA . PRO A 1 89 ? -6.885 10.139 14.537 1.00 89.56 89 PRO A CA 1
ATOM 659 C C . PRO A 1 89 ? -6.951 10.778 13.148 1.00 89.56 89 PRO A C 1
ATOM 661 O O . PRO A 1 89 ? -5.967 11.307 12.631 1.00 89.56 89 PRO A O 1
ATOM 664 N N . LEU A 1 90 ? -8.128 10.726 12.533 1.00 90.06 90 LEU A N 1
ATOM 665 C CA . LEU A 1 90 ? -8.387 11.384 11.260 1.00 90.06 90 LEU A CA 1
ATOM 666 C C . LEU A 1 90 ? -8.799 12.836 11.509 1.00 90.06 90 LEU A C 1
ATOM 668 O O . LEU A 1 90 ? -9.614 13.109 12.389 1.00 90.06 90 LEU A O 1
ATOM 672 N N . ALA A 1 91 ? -8.286 13.761 10.692 1.00 92.44 91 ALA A N 1
ATOM 673 C CA . ALA A 1 91 ? -8.643 15.181 10.776 1.00 92.44 91 ALA A CA 1
ATOM 674 C C . ALA A 1 91 ? -10.155 15.412 10.608 1.00 92.44 91 ALA A C 1
ATOM 676 O O . ALA A 1 91 ? -10.735 16.292 11.239 1.00 92.44 91 ALA A O 1
ATOM 677 N N . VAL A 1 92 ? -10.795 14.589 9.773 1.00 93.25 92 VAL A N 1
ATOM 678 C CA . VAL A 1 92 ? -12.247 14.537 9.618 1.00 93.25 92 VAL A CA 1
ATOM 679 C C . VAL A 1 92 ? -12.732 13.086 9.611 1.00 93.25 92 VAL A C 1
ATOM 681 O O . VAL A 1 92 ? -12.018 12.198 9.138 1.00 93.25 92 VAL A O 1
ATOM 684 N N . PRO A 1 93 ? -13.955 12.815 10.093 1.00 91.06 93 PRO A N 1
ATOM 685 C CA . PRO A 1 93 ? -14.537 11.486 10.015 1.00 91.06 93 PRO A CA 1
ATOM 686 C C . PRO A 1 93 ? -14.768 11.050 8.567 1.00 91.06 93 PRO A C 1
ATOM 688 O O . PRO A 1 93 ? -15.379 11.781 7.789 1.00 91.06 93 PRO A O 1
ATOM 691 N N . ILE A 1 94 ? -14.388 9.817 8.241 1.00 91.44 94 ILE A N 1
ATOM 692 C CA . ILE A 1 94 ? -14.653 9.209 6.931 1.00 91.44 94 ILE A CA 1
ATOM 693 C C . ILE A 1 94 ? -15.837 8.250 7.064 1.00 91.44 94 ILE A C 1
ATOM 695 O O . ILE A 1 94 ? -15.893 7.456 8.004 1.00 91.44 94 ILE A O 1
ATOM 699 N N . LYS A 1 95 ? -16.798 8.315 6.135 1.00 90.00 95 LYS A N 1
ATOM 700 C CA . LYS A 1 95 ? -17.905 7.351 6.061 1.00 90.00 95 LYS A CA 1
ATOM 701 C C . LYS A 1 95 ? -17.595 6.275 5.024 1.00 90.00 95 LYS A C 1
ATOM 703 O O . LYS A 1 95 ? -17.396 6.605 3.858 1.00 90.00 95 LYS A O 1
ATOM 708 N N . LYS A 1 96 ? -17.613 5.002 5.423 1.00 85.12 96 LYS A N 1
ATOM 709 C CA . LYS A 1 96 ? -17.479 3.853 4.515 1.00 85.12 96 LYS A CA 1
ATOM 710 C C . LYS A 1 96 ? -18.440 2.744 4.935 1.00 85.12 96 LYS A C 1
ATOM 712 O O . LYS A 1 96 ? -18.551 2.437 6.115 1.00 85.12 96 LYS A O 1
ATOM 717 N N . GLY A 1 97 ? -19.181 2.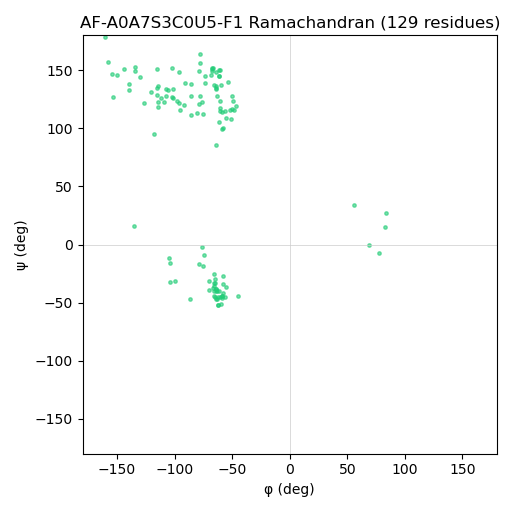176 3.978 1.00 81.56 97 GLY A N 1
ATOM 718 C CA . GLY A 1 97 ? -20.135 1.089 4.253 1.00 81.56 97 GLY A CA 1
ATOM 719 C C . GLY A 1 97 ? -21.195 1.432 5.311 1.00 81.56 97 GLY A C 1
ATOM 720 O O . GLY A 1 97 ? -21.558 0.579 6.110 1.00 81.56 97 GLY A O 1
ATOM 721 N N . GLY A 1 98 ? -21.633 2.696 5.379 1.00 84.44 98 GLY A N 1
ATOM 722 C CA . GLY A 1 98 ? -22.587 3.175 6.390 1.00 84.44 98 GLY A CA 1
ATOM 723 C C . GLY A 1 98 ? -21.992 3.431 7.782 1.00 84.44 98 GLY A C 1
ATOM 724 O O . GLY A 1 98 ? -22.663 4.021 8.624 1.00 84.44 98 GLY A O 1
ATOM 725 N N . GLN A 1 99 ? -20.729 3.071 8.021 1.00 85.56 99 GLN A N 1
ATOM 726 C CA . GLN A 1 99 ? -20.037 3.323 9.282 1.00 85.56 99 GLN A CA 1
ATOM 727 C C . GLN A 1 99 ? -19.196 4.598 9.225 1.00 85.56 99 GLN A C 1
ATOM 729 O O . GLN A 1 99 ? -18.677 4.983 8.177 1.00 85.56 99 GLN A O 1
ATOM 734 N N . ARG A 1 100 ? -19.070 5.266 10.375 1.00 90.12 100 ARG A N 1
ATOM 735 C CA . ARG A 1 100 ? -18.245 6.466 10.553 1.00 90.12 100 ARG A CA 1
ATOM 736 C C . ARG A 1 100 ? -16.938 6.083 11.239 1.00 90.12 100 ARG A C 1
ATOM 738 O O . ARG A 1 100 ? -16.953 5.507 12.322 1.00 90.12 100 ARG A O 1
ATOM 745 N N . HIS A 1 101 ? -15.817 6.451 10.634 1.00 89.00 101 HIS A N 1
ATOM 746 C CA . HIS A 1 101 ? -14.479 6.147 11.125 1.00 89.00 101 HIS A CA 1
ATOM 747 C C . HIS A 1 101 ? -13.783 7.428 11.575 1.00 89.00 101 HIS A C 1
ATOM 749 O O . HIS A 1 101 ? -13.711 8.397 10.822 1.00 89.00 101 HIS A O 1
ATOM 755 N N . LEU A 1 102 ? -13.296 7.426 12.817 1.00 91.62 102 LEU A N 1
ATOM 756 C CA . LEU A 1 102 ? -12.555 8.540 13.424 1.00 91.62 102 LEU A CA 1
ATOM 757 C C . LEU A 1 102 ? -11.049 8.270 13.499 1.00 91.62 102 LEU A C 1
ATOM 759 O O . LEU A 1 102 ? -10.271 9.196 13.688 1.00 91.62 102 LEU A O 1
ATOM 763 N N . HIS A 1 103 ? -10.652 7.008 13.341 1.00 89.62 103 HIS A N 1
ATOM 764 C CA . HIS A 1 103 ? -9.268 6.559 13.390 1.00 89.62 103 HIS A CA 1
ATOM 765 C C . HIS A 1 103 ? -8.991 5.610 12.223 1.00 89.62 103 HIS A C 1
ATOM 767 O O . HIS A 1 103 ? -9.904 4.919 11.760 1.00 89.62 103 HIS A O 1
ATOM 773 N N . ALA A 1 104 ? -7.735 5.549 11.787 1.00 89.69 104 ALA A N 1
ATOM 774 C CA . ALA A 1 104 ? -7.258 4.608 10.778 1.00 89.69 104 ALA A CA 1
ATOM 775 C C . ALA A 1 104 ? -5.831 4.144 11.088 1.00 89.69 104 ALA A C 1
ATOM 777 O O . ALA A 1 104 ? -5.033 4.892 11.653 1.00 89.69 104 ALA A O 1
ATOM 778 N N . HIS A 1 105 ? -5.483 2.928 10.677 1.00 87.50 105 HIS A N 1
ATOM 779 C CA . HIS A 1 105 ? -4.076 2.580 10.490 1.00 87.50 105 HIS A CA 1
ATOM 780 C C . HIS A 1 105 ? -3.595 3.146 9.158 1.00 87.50 105 HIS A C 1
ATOM 782 O O . HIS A 1 105 ? -4.365 3.240 8.202 1.00 87.50 105 HIS A O 1
ATOM 788 N N . LEU A 1 106 ? -2.316 3.497 9.087 1.00 87.88 106 LEU A N 1
ATOM 789 C CA . LEU A 1 106 ? -1.719 4.051 7.883 1.00 87.88 106 LEU A CA 1
ATOM 790 C C . LEU A 1 106 ? -0.676 3.067 7.351 1.00 87.88 106 LEU A C 1
ATOM 792 O O . LEU A 1 106 ? 0.247 2.686 8.068 1.00 87.88 106 LEU A O 1
ATOM 796 N N . ALA A 1 107 ? -0.836 2.638 6.105 1.00 88.25 107 ALA A N 1
ATOM 797 C CA . ALA A 1 107 ? 0.146 1.826 5.395 1.00 88.25 107 ALA A CA 1
ATOM 798 C C . ALA A 1 107 ? 0.696 2.633 4.224 1.00 88.25 107 ALA A C 1
ATOM 800 O O . ALA A 1 107 ? -0.069 3.272 3.504 1.00 88.25 107 ALA A O 1
ATOM 801 N N . LYS A 1 108 ? 2.008 2.594 4.022 1.00 89.75 108 LYS A N 1
ATOM 802 C CA . LYS A 1 108 ? 2.682 3.275 2.921 1.00 89.75 108 LYS A CA 1
ATOM 803 C C . LYS A 1 108 ? 3.601 2.302 2.211 1.00 89.75 108 LYS A C 1
ATOM 805 O O . LYS A 1 108 ? 4.238 1.457 2.841 1.00 89.75 108 LYS A O 1
ATOM 810 N N . MET A 1 109 ? 3.694 2.466 0.904 1.00 92.56 109 MET A N 1
ATOM 811 C CA . MET A 1 109 ? 4.693 1.799 0.090 1.00 92.56 109 MET A CA 1
ATOM 812 C C . MET A 1 109 ? 5.229 2.754 -0.962 1.00 92.56 109 MET A C 1
ATOM 814 O O . MET A 1 109 ? 4.453 3.451 -1.614 1.00 92.56 109 MET A O 1
ATOM 818 N N . SER A 1 110 ? 6.536 2.713 -1.170 1.00 94.62 110 SER A N 1
ATOM 819 C CA . SER A 1 110 ? 7.218 3.420 -2.242 1.00 94.62 110 SER A CA 1
ATOM 820 C C . SER A 1 110 ? 7.824 2.405 -3.199 1.00 94.62 110 SER A C 1
ATOM 822 O O . SER A 1 110 ? 8.406 1.401 -2.780 1.00 94.62 110 SER A O 1
ATOM 824 N N . PHE A 1 111 ? 7.648 2.627 -4.497 1.00 95.31 111 PHE A N 1
ATOM 825 C CA . PHE A 1 111 ? 8.100 1.688 -5.514 1.00 95.31 111 PHE A CA 1
ATOM 826 C C . PHE A 1 111 ? 8.367 2.369 -6.848 1.00 95.31 111 PHE A C 1
ATOM 828 O O . PHE A 1 111 ? 7.679 3.307 -7.238 1.00 95.31 111 PHE A O 1
ATOM 835 N N . VAL A 1 112 ? 9.356 1.862 -7.572 1.00 95.50 112 VAL A N 1
ATOM 836 C CA . VAL A 1 112 ? 9.668 2.272 -8.939 1.00 95.50 112 VAL A CA 1
ATOM 837 C C . VAL A 1 112 ? 8.995 1.294 -9.890 1.00 95.50 112 VAL A C 1
ATOM 839 O O . VAL A 1 112 ? 9.236 0.090 -9.799 1.00 95.50 112 VAL A O 1
ATOM 842 N N . SER A 1 113 ? 8.127 1.764 -10.784 1.00 94.81 113 SER A N 1
ATOM 843 C CA . SER A 1 113 ? 7.461 0.861 -11.730 1.00 94.81 113 SER A CA 1
ATOM 844 C C . SER A 1 113 ? 6.883 1.575 -12.948 1.00 94.81 113 SER A C 1
ATOM 846 O O . SER A 1 113 ? 6.956 2.793 -13.072 1.00 94.81 113 SER A O 1
ATOM 848 N N . SER A 1 114 ? 6.292 0.808 -13.862 1.00 94.25 114 SER A N 1
ATOM 849 C CA . SER A 1 114 ? 5.559 1.350 -15.002 1.00 94.25 114 SER A CA 1
ATOM 850 C C . SER A 1 114 ? 4.156 1.841 -14.595 1.00 94.25 114 SER A C 1
ATOM 852 O O . SER A 1 114 ? 3.566 1.324 -13.639 1.00 94.25 114 SER A O 1
ATOM 854 N N . PRO A 1 115 ? 3.549 2.772 -15.358 1.00 93.75 115 PRO A N 1
ATOM 855 C CA . PRO A 1 115 ? 2.166 3.204 -15.131 1.00 93.75 115 PRO A CA 1
ATOM 856 C C . PRO A 1 115 ? 1.137 2.062 -15.183 1.00 93.75 115 PRO A C 1
ATOM 858 O O . PRO A 1 115 ? 0.099 2.135 -14.527 1.00 93.75 115 PRO A O 1
ATOM 861 N N . LYS A 1 116 ? 1.425 0.989 -15.934 1.00 93.75 116 LYS A N 1
ATOM 862 C CA . LYS A 1 116 ? 0.568 -0.202 -16.002 1.00 93.75 116 LYS A CA 1
ATOM 863 C C . LYS A 1 116 ? 0.481 -0.899 -14.641 1.00 93.75 116 LYS A C 1
ATOM 865 O O . LYS A 1 116 ? -0.614 -1.186 -14.171 1.00 93.75 116 LYS A O 1
ATOM 870 N N . VAL A 1 117 ? 1.622 -1.097 -13.983 1.00 93.75 117 VAL A N 1
ATOM 871 C CA . VAL A 1 117 ? 1.678 -1.722 -12.652 1.00 93.75 117 VAL A CA 1
ATOM 872 C C . VAL A 1 117 ? 1.014 -0.833 -11.606 1.00 93.75 117 VAL A C 1
ATOM 874 O O . VAL A 1 117 ? 0.297 -1.338 -10.748 1.00 93.75 117 VAL A O 1
ATOM 877 N N . LEU A 1 118 ? 1.167 0.495 -11.698 1.00 94.81 118 LEU A N 1
ATOM 878 C CA . LEU A 1 118 ? 0.426 1.417 -10.831 1.00 94.81 118 LEU A CA 1
ATOM 879 C C . LEU A 1 118 ? -1.092 1.198 -10.944 1.00 94.81 118 LEU A C 1
ATOM 881 O O . LEU A 1 118 ? -1.774 1.142 -9.921 1.00 94.81 118 LEU A O 1
ATOM 885 N N . ALA A 1 119 ? -1.621 1.060 -12.163 1.00 94.75 119 ALA A N 1
ATOM 886 C CA . ALA A 1 119 ? -3.045 0.814 -12.377 1.00 94.75 119 ALA A CA 1
ATOM 887 C C . ALA A 1 119 ? -3.499 -0.528 -11.773 1.00 94.75 119 ALA A C 1
ATOM 889 O O . ALA A 1 119 ? -4.561 -0.592 -11.152 1.00 94.75 119 ALA A O 1
ATOM 890 N N . GLU A 1 120 ? -2.679 -1.577 -11.889 1.00 94.75 120 GLU A N 1
ATOM 891 C CA . GLU A 1 120 ? -2.934 -2.881 -11.264 1.00 94.75 120 GLU A CA 1
ATOM 892 C C . GLU A 1 120 ? -2.957 -2.774 -9.732 1.00 94.75 120 GLU A C 1
ATOM 894 O O . GLU A 1 120 ? -3.909 -3.227 -9.094 1.00 94.75 120 GLU A O 1
ATOM 899 N N . VAL A 1 121 ? -1.974 -2.097 -9.132 1.00 94.12 121 VAL A N 1
ATOM 900 C CA . VAL A 1 121 ? -1.926 -1.845 -7.681 1.00 94.12 121 VAL A CA 1
ATOM 901 C C . VAL A 1 121 ? -3.160 -1.068 -7.221 1.00 94.12 121 VAL A C 1
ATOM 903 O O . VAL A 1 121 ? -3.802 -1.462 -6.248 1.00 94.12 121 VAL A O 1
ATOM 906 N N . GLN A 1 122 ? -3.554 -0.012 -7.938 1.00 93.81 122 GLN A N 1
ATOM 907 C CA . GLN A 1 122 ? -4.762 0.758 -7.625 1.00 93.81 122 GLN A CA 1
ATOM 908 C C . GLN A 1 122 ? -6.034 -0.092 -7.710 1.00 93.81 122 GLN A C 1
ATOM 910 O O . GLN A 1 122 ? -6.916 0.048 -6.860 1.00 93.81 122 GLN A O 1
ATOM 915 N N . ALA A 1 123 ? -6.144 -0.973 -8.706 1.00 93.50 123 ALA A N 1
ATOM 916 C CA . ALA A 1 123 ? -7.275 -1.888 -8.828 1.00 93.50 123 ALA A CA 1
ATOM 917 C C . ALA A 1 123 ? -7.341 -2.847 -7.630 1.00 93.50 123 ALA A C 1
ATOM 919 O O . ALA A 1 123 ? -8.401 -3.001 -7.021 1.00 93.50 123 ALA A O 1
ATOM 920 N N . VAL A 1 124 ? -6.200 -3.421 -7.232 1.00 92.94 124 VAL A N 1
ATOM 921 C CA . VAL A 1 124 ? -6.106 -4.311 -6.066 1.00 92.94 124 VAL A CA 1
ATOM 922 C C . VAL A 1 124 ? -6.442 -3.573 -4.766 1.00 92.94 124 VAL A C 1
ATOM 924 O O . VAL A 1 124 ? -7.147 -4.125 -3.923 1.00 92.94 124 VAL A O 1
ATOM 927 N N . MET A 1 125 ? -5.994 -2.325 -4.609 1.00 91.19 125 MET A N 1
ATOM 928 C CA . MET A 1 125 ? -6.330 -1.481 -3.458 1.00 91.19 125 MET A CA 1
ATOM 929 C C . MET A 1 125 ? -7.826 -1.155 -3.401 1.00 91.19 125 MET A C 1
ATOM 931 O O . MET A 1 125 ? -8.443 -1.279 -2.350 1.00 91.19 125 MET A O 1
ATOM 935 N N . ARG A 1 126 ? -8.450 -0.774 -4.521 1.00 89.62 126 ARG A N 1
ATOM 936 C CA . ARG A 1 126 ? -9.892 -0.465 -4.555 1.00 89.62 126 ARG A CA 1
ATOM 937 C C . ARG A 1 126 ? -10.763 -1.684 -4.261 1.00 89.62 126 ARG A C 1
ATOM 939 O O . ARG A 1 126 ? -11.821 -1.536 -3.657 1.00 89.62 126 ARG A O 1
ATOM 946 N N . ALA A 1 127 ? -10.319 -2.868 -4.676 1.00 90.62 127 ALA A N 1
ATOM 947 C CA . ALA A 1 127 ? -10.999 -4.126 -4.394 1.00 90.62 127 ALA A CA 1
ATOM 948 C C . ALA A 1 127 ? -10.820 -4.600 -2.940 1.00 90.62 127 ALA A C 1
ATOM 950 O O . ALA A 1 127 ? -11.457 -5.570 -2.533 1.00 90.62 127 ALA A O 1
ATOM 951 N N . GLU A 1 128 ? -9.952 -3.959 -2.154 1.00 88.94 128 GLU A N 1
ATOM 952 C CA . GLU A 1 128 ? -9.683 -4.363 -0.783 1.00 88.94 128 GLU A CA 1
ATOM 953 C C . GLU A 1 128 ? -10.768 -3.835 0.170 1.00 88.94 128 GLU A C 1
ATOM 955 O O . GLU A 1 128 ? -10.856 -2.626 0.412 1.00 88.94 128 GLU A O 1
ATOM 960 N N . PRO A 1 129 ? -11.584 -4.717 0.776 1.00 83.69 129 PRO A N 1
ATOM 961 C CA . PRO A 1 129 ? -12.684 -4.281 1.624 1.00 83.69 129 PRO A CA 1
ATOM 962 C C . PRO A 1 129 ? -12.193 -3.552 2.876 1.00 83.69 129 PRO A C 1
ATOM 964 O O . PRO A 1 129 ? -12.911 -2.700 3.390 1.00 83.69 129 PRO A O 1
ATOM 967 N N . LYS A 1 130 ? -10.998 -3.878 3.387 1.00 79.62 130 LYS A N 1
ATOM 968 C CA . LYS A 1 130 ? -10.458 -3.368 4.663 1.00 79.62 130 LYS A CA 1
ATOM 969 C C . LYS A 1 130 ? -9.876 -1.953 4.590 1.00 79.62 130 LYS A C 1
ATOM 971 O O . LYS A 1 130 ? -9.691 -1.341 5.646 1.00 79.62 130 LYS A O 1
ATOM 976 N N . LEU A 1 131 ? -9.596 -1.453 3.381 1.00 77.88 131 LEU A N 1
ATOM 977 C CA . LEU A 1 131 ? -9.292 -0.035 3.152 1.00 77.88 131 LEU A CA 1
ATOM 978 C C . LEU A 1 131 ? -10.549 0.823 3.322 1.00 77.88 131 LEU A C 1
ATOM 980 O O . LEU A 1 131 ? -11.575 0.291 3.811 1.00 77.88 131 LEU A O 1
#

pLDDT: mean 80.27, std 14.39, range [44.75, 95.81]

Secondary structure (DSSP, 8-state):
-PPPPPPPPPPP----------------PPEEEEEEEE-STT--HHHHHHHHHHHHHHHHHTT-EEEEEEEESEEE-TTT--EEE-PEEEEEEEEETTEEEEEEEEEEEEEE--HHHHHHHHHHHHT-TT-

Nearest PDB structures (foldseek):
  8apo-assembly1_Bf  TM=9.437E-01  e=1.136E-06  Polytomella magna
  6ywy-assembly1_FF  TM=9.262E-01  e=1.003E-06  Neurospora crassa
  8csr-assembly1_E  TM=8.579E-01  e=5.790E-05  Homo sapiens
  7pnv-assembly1_E  TM=8.460E-01  e=5.790E-05  Mus musculus
  6nf8-assembly1_F  TM=8.256E-01  e=2.755E-04  Bos taurus

Mean predicted aligned error: 12.46 Å

Radius of gyration: 26.3 Å; Cα contacts (8 Å, |Δi|>4): 172; chains: 1; bounding box: 101×32×55 Å

Solvent-accessible surface area (backbone atoms only — not comparable to full-atom values): 8120 Å² total; per-residue (Å²): 133,84,81,81,81,81,80,83,78,79,84,75,84,74,79,75,76,74,76,79,70,77,69,75,76,68,75,81,58,50,77,46,77,50,78,43,59,27,52,58,95,85,54,57,74,68,56,56,56,48,50,53,51,52,51,51,48,50,37,48,76,60,71,24,46,80,77,45,76,48,69,51,50,65,45,64,41,90,86,76,66,48,77,41,79,44,64,41,77,48,99,60,72,47,77,57,97,93,42,79,37,56,47,26,34,39,38,40,37,31,32,34,31,55,74,67,41,52,52,51,46,51,51,56,52,70,71,38,82,60,79

Foldseek 3Di:
DDDDDDDDDDDDPDPPPDDDPPPPPPPFFDKDKDKDWFADPPDDPVVLVVLQVVLVVLQVVQVKFWDDKDKPQWDQDPVPRDTDRDWDADPDWDDDPNDTGGTTIMIMTMIGHHVVSVVVSVVVSVPDNRD

Organism: NCBI:txid676789

InterPro domains:
  IPR014717 Translation elongation factor EF1B/small ribosomal subunit protein bS6 [G3DSA:3.30.70.60] (29-131)
  IPR035980 Small ribosomal subunit protein bS6 superfamily [SSF54995] (28-128)

Sequence (131 aa):
PPAPPPPPAPPRPRLQAHSGEAVPRSPAMPLYEAVCLVRTHDVARRHLSELVAKFGRTILQGGGVLTDAGLFGVVRSDITGEATYVPQPLAVPIKKGGQRHLHAHLAKMSFVSSPKVLAEVQAVMRAEPKL